Protein AF-A0AA97F5A4-F1 (afdb_monomer)

Solvent-accessible surface area (backbone atoms only — not comparable to full-atom values): 9402 Å² total; per-residue (Å²): 137,88,87,79,88,82,77,82,78,81,80,78,81,76,76,78,79,76,77,74,79,72,82,60,75,82,77,34,52,54,59,46,36,36,76,70,67,75,41,54,70,44,34,44,54,29,43,52,53,47,33,54,22,47,55,44,30,62,63,58,80,67,83,83,72,77,71,73,78,73,74,75,85,81,76,95,70,78,94,64,86,74,66,51,76,58,52,51,12,51,52,22,38,50,54,35,54,53,32,38,58,60,31,29,84,86,34,27,62,58,40,46,36,28,54,64,66,52,40,55,58,72,59,54,26,58,77,71,71,46,65,88,84,46,48,65,61,49,44,50,58,21,24,52,34,28,12,58,68,72,62,55,71,72,133

Mean predicted aligned error: 13.41 Å

Nearest PDB structures (foldseek):
  6dvb-assembly1_F  TM=6.411E-01  e=4.917E-01  Mycobacterium tuberculosis H37Rv
  7lq4-assembly1_A  TM=4.197E-01  e=1.062E+00  Rubrobacter radiotolerans
  1rp3-assembly2_C  TM=6.336E-01  e=8.718E+00  Aquifex aeolicus
  4qic-assembly1_A  TM=4.388E-01  e=7.867E+00  Bartonella quintana str. Toulouse

Secondary structure (DSSP, 8-state):
-------------PPPPPPPPP--TTS-HHHHHHHTTSS-HHHHHHHHHHHHHHHHHHGGG-TT---GGGS-SS----------HHHHHHHHHHHHHHHHHHH-HHHHHHHHHHHTS---HHHHHHHTTPPTT-HHHHHHHHHHHHHHHTTPPP-

Radius of gyration: 24.38 Å; Cα contacts (8 Å, |Δi|>4): 136; chains: 1; bounding box: 63×71×59 Å

Sequence (155 aa):
MAKTKQRRTKHSASSPAQPKPGVNLAESPVSWLYARGHLSRRQFDAGEALRNDWERAQFDGMTTMNWSAMIDSGQRRGPAEHLEPSEYAMAARRRFEEALAAAGRDMNDLCWRVVCACESIPTVEKDLGWPARSGKLVLRMALDRVADYYRIAGE

Organism: NCBI:txid3071408

Structure (mmCIF, N/CA/C/O backbone):
data_AF-A0AA97F5A4-F1
#
_entry.id   AF-A0AA97F5A4-F1
#
loop_
_atom_site.group_PDB
_atom_site.id
_atom_site.type_symbol
_atom_site.label_atom_id
_atom_site.label_alt_id
_atom_site.label_comp_id
_atom_site.label_asym_id
_atom_site.label_entity_id
_atom_site.label_seq_id
_atom_site.pdbx_PDB_ins_code
_atom_site.Cartn_x
_atom_site.Cartn_y
_atom_site.Cartn_z
_atom_site.occupancy
_atom_site.B_iso_or_equiv
_atom_site.auth_seq_id
_atom_site.auth_comp_id
_atom_site.auth_asym_id
_atom_site.auth_atom_id
_atom_site.pdbx_PDB_model_num
ATOM 1 N N . MET A 1 1 ? 53.121 -53.322 35.417 1.00 38.97 1 MET A N 1
ATOM 2 C CA . MET A 1 1 ? 52.098 -53.601 34.387 1.00 38.97 1 MET A CA 1
ATOM 3 C C . MET A 1 1 ? 50.821 -52.837 34.727 1.00 38.97 1 MET A C 1
ATOM 5 O O . MET A 1 1 ? 50.373 -52.928 35.858 1.00 38.97 1 MET A O 1
ATOM 9 N N . ALA A 1 2 ? 50.271 -52.146 33.721 1.00 44.03 2 ALA A N 1
ATOM 10 C CA . ALA A 1 2 ? 48.915 -51.588 33.597 1.00 44.03 2 ALA A CA 1
ATOM 11 C C . ALA A 1 2 ? 48.509 -50.298 34.354 1.00 44.03 2 ALA A C 1
ATOM 13 O O . ALA A 1 2 ? 48.698 -50.174 35.558 1.00 44.03 2 ALA A O 1
ATOM 14 N N . LYS A 1 3 ? 47.772 -49.467 33.585 1.00 35.09 3 LYS A N 1
ATOM 15 C CA . LYS A 1 3 ? 46.845 -48.360 33.928 1.00 35.09 3 LYS A CA 1
ATOM 16 C C . LYS A 1 3 ? 47.467 -46.950 33.945 1.00 35.09 3 LYS A C 1
ATOM 18 O O . LYS A 1 3 ? 48.477 -46.737 34.586 1.00 35.09 3 LYS A O 1
ATOM 23 N N . THR A 1 4 ? 46.943 -45.913 33.284 1.00 45.19 4 THR A N 1
ATOM 24 C CA . THR A 1 4 ? 45.762 -45.738 32.419 1.00 45.19 4 THR A CA 1
ATOM 25 C C . THR A 1 4 ? 45.952 -44.435 31.633 1.00 45.19 4 THR A C 1
ATOM 27 O O . THR A 1 4 ? 46.272 -43.395 32.200 1.00 45.19 4 THR A O 1
ATOM 30 N N . LYS A 1 5 ? 45.739 -44.489 30.316 1.00 48.94 5 LYS A N 1
ATOM 31 C CA . LYS A 1 5 ? 45.808 -43.359 29.381 1.00 48.94 5 LYS A CA 1
ATOM 32 C C . LYS A 1 5 ? 44.582 -42.460 29.596 1.00 48.94 5 LYS A C 1
ATOM 34 O O . LYS A 1 5 ? 43.483 -42.816 29.177 1.00 48.94 5 LYS A O 1
ATOM 39 N N . GLN A 1 6 ? 44.747 -41.320 30.266 1.00 50.88 6 GLN A N 1
ATOM 40 C CA . GLN A 1 6 ? 43.674 -40.330 30.413 1.00 50.88 6 GLN A CA 1
ATOM 41 C C . GLN A 1 6 ? 43.352 -39.707 29.046 1.00 50.88 6 GLN A C 1
ATOM 43 O O . GLN A 1 6 ? 44.121 -38.932 28.479 1.00 50.88 6 GLN A O 1
ATOM 48 N N . ARG A 1 7 ? 42.194 -40.089 28.500 1.00 45.72 7 ARG A N 1
ATOM 49 C CA . ARG A 1 7 ? 41.547 -39.442 27.355 1.00 45.72 7 ARG A CA 1
ATOM 50 C C . ARG A 1 7 ? 41.159 -38.016 27.756 1.00 45.72 7 ARG A C 1
ATOM 52 O O .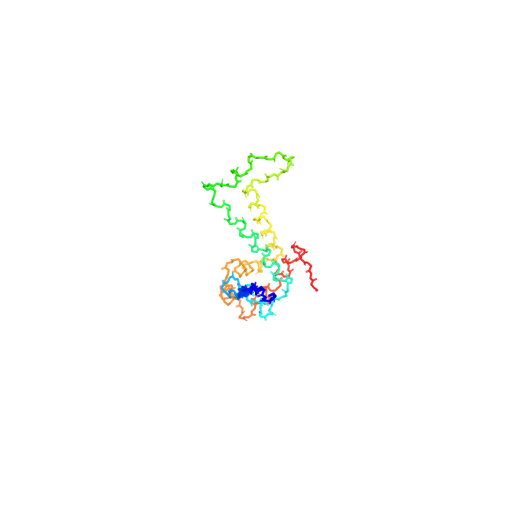 ARG A 1 7 ? 40.276 -37.836 28.586 1.00 45.72 7 ARG A O 1
ATOM 59 N N . ARG A 1 8 ? 41.780 -37.008 27.137 1.00 43.84 8 ARG A N 1
ATOM 60 C CA . ARG A 1 8 ? 41.285 -35.623 27.158 1.00 43.84 8 ARG A CA 1
ATOM 61 C C . ARG A 1 8 ? 39.971 -35.555 26.373 1.00 43.84 8 ARG A C 1
ATOM 63 O O . ARG A 1 8 ? 39.974 -35.709 25.153 1.00 43.84 8 ARG A O 1
ATOM 70 N N . THR A 1 9 ? 38.861 -35.337 27.067 1.00 43.78 9 THR A N 1
ATOM 71 C CA . THR A 1 9 ? 37.573 -34.978 26.469 1.00 43.78 9 THR A CA 1
ATOM 72 C C . THR A 1 9 ? 37.641 -33.529 25.986 1.00 43.78 9 THR A C 1
ATOM 74 O O . THR A 1 9 ? 37.908 -32.609 26.755 1.00 43.78 9 THR A O 1
ATOM 77 N N . LYS A 1 10 ? 37.443 -33.314 24.682 1.00 50.38 10 LYS A N 1
ATOM 78 C CA . LYS A 1 10 ? 37.253 -31.976 24.114 1.00 50.38 10 LYS A CA 1
ATOM 79 C C . LYS A 1 10 ? 35.824 -31.542 24.437 1.00 50.38 10 LYS A C 1
ATOM 81 O O . LYS A 1 10 ? 34.886 -32.044 23.825 1.00 50.38 10 LYS A O 1
ATOM 86 N N . HIS A 1 11 ? 35.652 -30.646 25.404 1.00 41.06 11 HIS A N 1
ATOM 87 C CA . HIS A 1 11 ? 34.373 -29.971 25.604 1.00 41.06 11 HIS A CA 1
ATOM 88 C C . HIS A 1 11 ? 34.201 -28.936 24.488 1.00 41.06 11 HIS A C 1
ATOM 90 O O . HIS A 1 11 ? 34.885 -27.917 24.452 1.00 41.06 11 HIS A O 1
ATOM 96 N N . SER A 1 12 ? 33.331 -29.265 23.533 1.00 45.41 12 SER A N 1
ATOM 97 C CA . SER A 1 12 ? 32.831 -28.361 22.500 1.00 45.41 12 SER A CA 1
ATOM 98 C C . SER A 1 12 ? 32.095 -27.205 23.175 1.00 45.41 12 SER A C 1
ATOM 100 O O . SER A 1 12 ? 30.997 -27.401 23.693 1.00 45.41 12 SER A O 1
ATOM 102 N N . ALA A 1 13 ? 32.698 -26.018 23.189 1.00 47.81 13 ALA A N 1
ATOM 103 C CA . ALA A 1 13 ? 32.021 -24.799 23.604 1.00 47.81 13 ALA A CA 1
ATOM 104 C C . ALA A 1 13 ? 30.908 -24.487 22.591 1.00 47.81 13 ALA A C 1
ATOM 106 O O . ALA A 1 13 ? 31.173 -24.225 21.420 1.00 47.81 13 ALA A O 1
ATOM 107 N N . SER A 1 14 ? 29.657 -24.572 23.036 1.00 48.75 14 SER A N 1
ATOM 108 C CA . SER A 1 14 ? 28.487 -24.127 22.287 1.00 48.75 14 SER A CA 1
ATOM 109 C C . SER A 1 14 ? 28.537 -22.607 22.131 1.00 48.75 14 SER A C 1
ATOM 111 O O . SER A 1 14 ? 28.512 -21.891 23.134 1.00 48.75 14 SER A O 1
ATOM 113 N N . SER A 1 15 ? 28.605 -22.121 20.890 1.00 44.66 15 SER A N 1
ATOM 114 C CA . SER A 1 15 ? 28.473 -20.695 20.582 1.00 44.66 15 SER A CA 1
ATOM 115 C C . SER A 1 15 ? 27.162 -20.146 21.159 1.00 44.66 15 SER A C 1
ATOM 117 O O . SER A 1 15 ? 26.124 -20.796 21.000 1.00 44.66 15 SER A O 1
ATOM 119 N N . PRO A 1 16 ? 27.172 -18.969 21.812 1.00 45.16 16 PRO A N 1
ATOM 120 C CA . PRO A 1 16 ? 25.948 -18.356 22.302 1.00 45.16 16 PRO A CA 1
ATOM 121 C C . PRO A 1 16 ? 25.029 -18.063 21.113 1.00 45.16 16 PRO A C 1
ATOM 123 O O . PRO A 1 16 ? 25.466 -17.534 20.087 1.00 45.16 16 PRO A O 1
ATOM 126 N N . ALA A 1 17 ? 23.762 -18.460 21.246 1.00 57.12 17 ALA A N 1
ATOM 127 C CA . ALA A 1 17 ? 22.740 -18.197 20.249 1.00 57.12 17 ALA A CA 1
ATOM 128 C C . ALA A 1 17 ? 22.652 -16.682 20.039 1.00 57.12 17 ALA A C 1
ATOM 130 O O . ALA A 1 17 ? 22.413 -15.933 20.988 1.00 57.12 17 ALA A O 1
ATOM 131 N N . GLN A 1 18 ? 22.896 -16.242 18.805 1.00 56.59 18 GLN A N 1
ATOM 132 C CA . GLN A 1 18 ? 22.786 -14.838 18.437 1.00 56.59 18 GLN A CA 1
ATOM 133 C C . GLN A 1 18 ? 21.357 -14.370 18.757 1.00 56.59 18 GLN A C 1
ATOM 135 O O . GLN A 1 18 ? 20.404 -15.054 18.359 1.00 56.59 18 GLN A O 1
ATOM 140 N N . PRO A 1 19 ? 21.173 -13.261 19.494 1.00 47.41 19 PRO A N 1
ATOM 141 C CA . PRO A 1 19 ? 19.845 -12.721 19.721 1.00 47.41 19 PRO A CA 1
ATOM 142 C C . PRO A 1 19 ? 19.210 -12.423 18.361 1.00 47.41 19 PRO A C 1
ATOM 144 O O . PRO A 1 19 ? 19.820 -11.786 17.502 1.00 47.41 19 PRO A O 1
ATOM 147 N N . LYS A 1 20 ? 17.990 -12.928 18.154 1.00 57.84 20 LYS A N 1
ATOM 148 C CA . LYS A 1 20 ? 17.185 -12.601 16.973 1.00 57.84 20 LYS A CA 1
ATOM 149 C C . LYS A 1 20 ? 17.070 -11.073 16.927 1.00 57.84 20 LYS A C 1
ATOM 151 O O . LYS A 1 20 ? 16.713 -10.511 17.966 1.00 57.84 20 LYS A O 1
ATOM 156 N N . PRO A 1 21 ? 17.374 -10.405 15.802 1.00 54.09 21 PRO A N 1
ATOM 157 C CA . PRO A 1 21 ? 17.219 -8.962 15.713 1.00 54.09 21 PRO A CA 1
ATOM 158 C C . PRO A 1 21 ? 15.797 -8.601 16.144 1.00 54.09 21 PRO A C 1
ATOM 160 O O . PRO A 1 21 ? 14.824 -9.101 15.575 1.00 54.09 21 PRO A O 1
ATOM 163 N N . GLY A 1 22 ? 15.670 -7.806 17.206 1.00 53.84 22 GLY A N 1
ATOM 164 C CA . GLY A 1 22 ? 14.395 -7.186 17.530 1.00 53.84 22 GLY A CA 1
ATOM 165 C C . GLY A 1 22 ? 14.046 -6.280 16.361 1.00 53.84 22 GLY A C 1
ATOM 166 O O . GLY A 1 22 ? 14.876 -5.454 15.987 1.00 53.84 22 GLY A O 1
ATOM 167 N N . VAL A 1 23 ? 12.871 -6.483 15.761 1.00 49.69 23 VAL A N 1
ATOM 168 C CA . VAL A 1 23 ? 12.370 -5.667 14.649 1.00 49.69 23 VAL A CA 1
ATOM 169 C C . VAL A 1 23 ? 12.562 -4.202 15.019 1.00 49.69 23 VAL A C 1
ATOM 171 O O . VAL A 1 23 ? 11.999 -3.727 16.011 1.00 49.69 23 VAL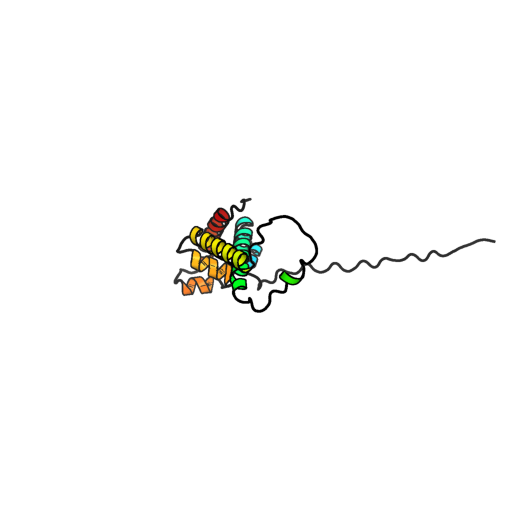 A O 1
ATOM 174 N N . ASN A 1 24 ? 13.409 -3.507 14.266 1.00 54.28 24 ASN A N 1
ATOM 175 C CA . ASN A 1 24 ? 13.669 -2.109 14.520 1.00 54.28 24 ASN A CA 1
ATOM 176 C C . ASN A 1 24 ? 12.396 -1.359 14.124 1.00 54.28 24 ASN A C 1
ATOM 178 O O . ASN A 1 24 ? 12.019 -1.312 12.957 1.00 54.28 24 ASN A O 1
ATOM 182 N N . LEU A 1 25 ? 11.691 -0.800 15.109 1.00 49.22 25 LEU A N 1
ATOM 183 C CA . LEU A 1 25 ? 10.405 -0.113 14.918 1.00 49.22 25 LEU A CA 1
ATOM 184 C C . LEU A 1 25 ? 10.515 1.108 13.977 1.00 49.22 25 LEU A C 1
ATOM 186 O O . LEU A 1 25 ? 9.495 1.691 13.621 1.00 49.22 25 LEU A O 1
ATOM 190 N N . ALA A 1 26 ? 11.742 1.474 13.589 1.00 51.12 26 ALA A N 1
ATOM 191 C CA . ALA A 1 26 ? 12.082 2.502 12.616 1.00 51.12 26 ALA A CA 1
ATOM 192 C C . ALA A 1 26 ? 12.217 2.007 11.154 1.00 51.12 26 ALA A C 1
ATOM 194 O O . ALA A 1 26 ? 12.340 2.845 10.269 1.00 51.12 26 ALA A O 1
ATOM 195 N N . GLU A 1 27 ? 12.201 0.698 10.859 1.00 61.56 27 GLU A N 1
ATOM 196 C CA . GLU A 1 27 ? 12.458 0.192 9.490 1.00 61.56 27 GLU A CA 1
ATOM 197 C C . GLU A 1 27 ? 11.260 0.337 8.530 1.00 61.56 27 GLU A C 1
ATOM 199 O O . GLU A 1 27 ? 11.448 0.565 7.333 1.00 61.56 27 GLU A O 1
ATOM 204 N N . SER A 1 28 ? 10.019 0.246 9.023 1.00 73.31 28 SER A N 1
ATOM 205 C CA . SER A 1 28 ? 8.808 0.459 8.213 1.00 73.31 28 SER A CA 1
ATOM 206 C C . SER A 1 28 ? 7.566 0.641 9.102 1.00 73.31 28 SER A C 1
ATOM 208 O O . SER A 1 28 ? 7.304 -0.225 9.948 1.00 73.31 28 SER A O 1
ATOM 210 N N . PRO A 1 29 ? 6.740 1.694 8.913 1.00 83.56 29 PRO A N 1
ATOM 211 C CA . PRO A 1 29 ? 5.463 1.850 9.621 1.00 83.56 29 PRO A CA 1
ATOM 212 C C . PRO A 1 29 ? 4.525 0.644 9.462 1.00 83.56 29 PRO A C 1
ATOM 214 O O . PRO A 1 29 ? 3.761 0.325 10.373 1.00 83.56 29 PRO A O 1
ATOM 217 N N . VAL A 1 30 ? 4.605 -0.060 8.329 1.00 89.44 30 VAL A N 1
ATOM 218 C CA . VAL A 1 30 ? 3.807 -1.261 8.033 1.00 89.44 30 VAL A CA 1
ATOM 219 C C . VAL A 1 30 ? 4.207 -2.422 8.944 1.00 89.44 30 VAL A C 1
ATOM 221 O O . VAL A 1 30 ? 3.338 -3.077 9.519 1.00 89.44 30 VAL A O 1
ATOM 224 N N . SER A 1 31 ? 5.511 -2.620 9.158 1.00 89.94 31 SER A N 1
ATOM 225 C CA . SER A 1 31 ? 6.042 -3.642 10.069 1.00 89.94 31 SER A CA 1
ATOM 226 C C . SER A 1 31 ? 5.585 -3.403 11.509 1.00 89.94 31 SER A C 1
ATOM 228 O O . SER A 1 31 ? 5.117 -4.319 12.189 1.00 89.94 31 SER A O 1
ATOM 230 N N . TRP A 1 32 ? 5.590 -2.144 11.955 1.00 89.94 32 TRP A N 1
ATOM 231 C CA . TRP A 1 32 ? 5.057 -1.772 13.266 1.00 89.94 32 TRP A CA 1
ATOM 232 C C . TRP A 1 32 ? 3.553 -2.047 13.395 1.00 89.94 32 TRP A C 1
ATOM 234 O O . TRP A 1 32 ? 3.091 -2.561 14.418 1.00 89.94 32 TRP A O 1
ATOM 244 N N . LEU A 1 33 ? 2.771 -1.713 12.363 1.00 91.12 33 LEU A N 1
ATOM 245 C CA . LEU A 1 33 ? 1.325 -1.944 12.352 1.00 91.12 33 LEU A CA 1
ATOM 246 C C . LEU A 1 33 ? 0.998 -3.441 12.369 1.00 91.12 33 LEU A C 1
ATOM 248 O O . LEU A 1 33 ? 0.090 -3.853 13.094 1.00 91.12 33 LEU A O 1
ATOM 252 N N . TYR A 1 34 ? 1.756 -4.250 11.631 1.00 92.81 34 TYR A N 1
ATOM 253 C CA . TYR A 1 34 ? 1.635 -5.703 11.646 1.00 92.81 34 TYR A CA 1
ATOM 254 C C . TYR A 1 34 ? 2.004 -6.294 13.014 1.00 92.81 34 TYR A C 1
ATOM 256 O O . TYR A 1 34 ? 1.220 -7.050 13.583 1.00 92.81 34 TYR A O 1
ATOM 264 N N . ALA A 1 35 ? 3.121 -5.866 13.613 1.00 90.50 35 ALA A N 1
ATOM 265 C CA . ALA A 1 35 ? 3.551 -6.326 14.936 1.00 90.50 35 ALA A CA 1
ATOM 266 C C . ALA A 1 35 ? 2.520 -6.041 16.047 1.00 90.50 35 ALA A C 1
ATOM 268 O O . ALA A 1 35 ? 2.453 -6.768 17.037 1.00 90.50 35 ALA A O 1
ATOM 269 N N . ARG A 1 36 ? 1.689 -5.001 15.886 1.00 89.81 36 ARG A N 1
ATOM 270 C CA . ARG A 1 36 ? 0.580 -4.670 16.800 1.00 89.81 36 ARG A CA 1
ATOM 271 C C . ARG A 1 36 ? -0.764 -5.306 16.427 1.00 89.81 36 ARG A C 1
ATOM 273 O O . ARG A 1 36 ? -1.777 -4.969 17.039 1.00 89.81 36 AR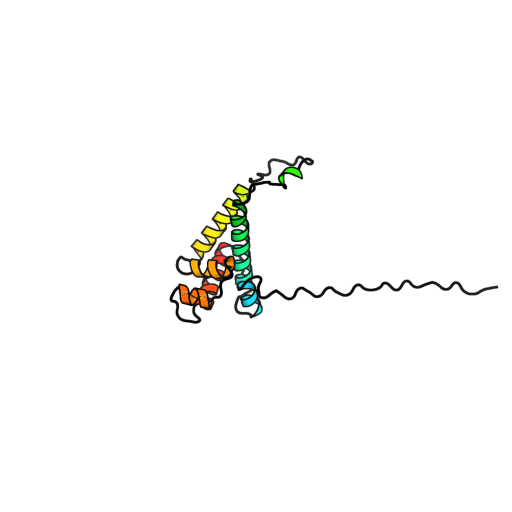G A O 1
ATOM 280 N N . GLY A 1 37 ? -0.796 -6.186 15.428 1.00 91.81 37 GLY A N 1
ATOM 281 C CA . GLY A 1 37 ? -2.016 -6.853 14.971 1.00 91.81 37 GLY A CA 1
ATOM 282 C C . GLY A 1 37 ? -3.023 -5.906 14.315 1.00 91.81 37 GLY A C 1
ATOM 283 O O . GLY A 1 37 ? -4.225 -6.152 14.348 1.00 91.81 37 GLY A O 1
ATOM 284 N N . HIS A 1 38 ? -2.567 -4.778 13.764 1.00 92.75 38 HIS A N 1
ATOM 285 C CA . HIS A 1 38 ? -3.432 -3.849 13.031 1.00 92.75 38 HIS A CA 1
ATOM 286 C C . HIS A 1 38 ? -3.565 -4.191 11.545 1.00 92.75 38 HIS A C 1
ATOM 288 O O . HIS A 1 38 ? -4.495 -3.694 10.909 1.00 92.75 38 HIS A O 1
ATOM 294 N N . LEU A 1 39 ? -2.662 -5.020 11.021 1.00 94.31 39 LEU A N 1
ATOM 295 C CA . LEU A 1 39 ? -2.677 -5.543 9.658 1.00 94.31 39 LEU A CA 1
ATOM 296 C C . LEU A 1 39 ? -2.713 -7.070 9.701 1.00 94.31 39 LEU A C 1
ATOM 298 O O . LEU A 1 39 ? -2.110 -7.674 10.590 1.00 94.31 39 LEU A O 1
ATOM 302 N N . SER A 1 40 ? -3.404 -7.684 8.742 1.00 95.00 40 SER A N 1
ATOM 303 C CA . SER A 1 40 ? -3.314 -9.131 8.517 1.00 95.00 40 SER A CA 1
ATOM 304 C C . SER A 1 40 ? -1.973 -9.501 7.881 1.00 95.00 40 SER A C 1
ATOM 306 O O . SER A 1 40 ? -1.276 -8.639 7.335 1.00 95.00 40 SER A O 1
ATOM 308 N N . ARG A 1 41 ? -1.616 -10.792 7.901 1.00 94.00 41 ARG A N 1
ATOM 309 C CA . ARG A 1 41 ? -0.409 -11.267 7.215 1.00 94.00 41 ARG A CA 1
ATOM 310 C C . ARG A 1 41 ? -0.443 -10.937 5.723 1.00 94.00 41 ARG A C 1
ATOM 312 O O . ARG A 1 41 ? 0.520 -10.400 5.192 1.00 94.00 41 ARG A O 1
ATOM 319 N N . ARG A 1 42 ? -1.602 -11.147 5.095 1.00 95.44 42 ARG A N 1
ATOM 320 C CA . ARG A 1 42 ? -1.869 -10.795 3.697 1.00 95.44 42 ARG A CA 1
ATOM 321 C C . ARG A 1 42 ? -1.591 -9.317 3.394 1.00 95.44 42 ARG A C 1
ATOM 323 O O . ARG A 1 42 ? -0.944 -9.003 2.402 1.00 95.44 42 ARG A O 1
ATOM 330 N N . GLN A 1 43 ? -2.071 -8.412 4.248 1.00 95.31 43 GLN A N 1
ATOM 331 C CA . GLN A 1 43 ? -1.870 -6.966 4.088 1.00 95.31 43 GLN A CA 1
ATOM 332 C C . GLN A 1 43 ? -0.407 -6.564 4.298 1.00 95.31 43 GLN A C 1
ATOM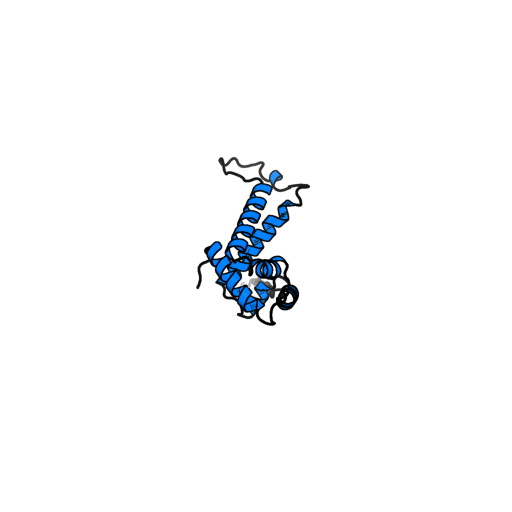 334 O O . GLN A 1 43 ? 0.092 -5.682 3.604 1.00 95.31 43 GLN A O 1
ATOM 339 N N . PHE A 1 44 ? 0.276 -7.208 5.247 1.00 94.88 44 PHE A N 1
ATOM 340 C CA . PHE A 1 44 ? 1.703 -7.006 5.470 1.00 94.88 44 PHE A CA 1
ATOM 341 C C . PHE A 1 44 ? 2.522 -7.437 4.247 1.00 94.88 44 PHE A C 1
ATOM 343 O O . PHE A 1 44 ? 3.274 -6.627 3.713 1.00 94.88 44 PHE A O 1
ATOM 350 N N . ASP A 1 45 ? 2.307 -8.655 3.744 1.00 94.81 45 ASP A N 1
ATOM 351 C CA . ASP A 1 45 ? 3.019 -9.176 2.572 1.00 94.81 45 ASP A CA 1
ATOM 352 C C . ASP A 1 45 ? 2.758 -8.308 1.321 1.00 94.81 45 ASP A C 1
ATOM 354 O O . ASP A 1 45 ? 3.666 -8.075 0.524 1.00 94.81 45 ASP A O 1
ATOM 358 N N . ALA A 1 46 ? 1.545 -7.760 1.172 1.00 95.44 46 ALA A N 1
ATOM 359 C CA . ALA A 1 46 ? 1.212 -6.812 0.107 1.00 95.44 46 ALA A CA 1
ATOM 360 C C . ALA A 1 46 ? 1.962 -5.479 0.229 1.00 95.44 46 ALA A C 1
ATOM 362 O O . ALA A 1 46 ? 2.446 -4.951 -0.773 1.00 95.44 46 ALA A O 1
ATOM 363 N N . GLY A 1 47 ? 2.088 -4.946 1.447 1.00 94.38 47 GLY A N 1
ATOM 364 C CA . GLY A 1 47 ? 2.875 -3.742 1.711 1.00 94.38 47 GLY A CA 1
ATOM 365 C C . GLY A 1 47 ? 4.361 -3.942 1.409 1.00 94.38 47 GLY A C 1
ATOM 366 O O . GLY A 1 47 ? 4.978 -3.089 0.773 1.00 94.38 47 GLY A O 1
ATOM 367 N N . GLU A 1 48 ? 4.921 -5.090 1.790 1.00 93.25 48 GLU A N 1
ATOM 368 C CA . GLU A 1 48 ? 6.321 -5.431 1.509 1.00 93.25 48 GLU A CA 1
ATOM 369 C C . GLU A 1 48 ? 6.571 -5.649 0.008 1.00 93.25 48 GLU A C 1
ATOM 371 O O . GLU A 1 48 ? 7.580 -5.186 -0.525 1.00 93.25 48 GLU A O 1
ATOM 376 N N . ALA A 1 49 ? 5.637 -6.289 -0.708 1.00 93.50 49 ALA A N 1
ATOM 377 C CA . ALA A 1 49 ? 5.714 -6.440 -2.162 1.00 93.50 49 ALA A CA 1
ATOM 378 C C . ALA A 1 49 ? 5.713 -5.079 -2.880 1.00 93.50 49 ALA A C 1
ATOM 380 O O . ALA A 1 49 ? 6.553 -4.840 -3.751 1.00 93.50 49 ALA A O 1
ATOM 381 N N . LEU A 1 50 ? 4.820 -4.173 -2.466 1.00 94.00 50 LEU A N 1
ATOM 382 C CA . LEU A 1 50 ? 4.742 -2.815 -3.002 1.00 94.00 50 LEU A CA 1
ATOM 383 C C . LEU A 1 50 ? 6.029 -2.022 -2.734 1.00 94.00 50 LEU A C 1
ATOM 385 O O . LEU A 1 50 ? 6.554 -1.367 -3.636 1.00 94.00 50 LEU A O 1
ATOM 389 N N . ARG A 1 51 ? 6.566 -2.103 -1.509 1.00 92.12 51 ARG A N 1
ATOM 390 C CA . ARG A 1 51 ? 7.834 -1.459 -1.140 1.00 92.12 51 ARG A CA 1
ATOM 391 C C . ARG A 1 51 ? 8.997 -1.978 -1.984 1.00 92.12 51 ARG A C 1
ATOM 393 O O . ARG A 1 51 ? 9.755 -1.171 -2.507 1.00 92.12 51 ARG A O 1
ATOM 400 N N . ASN A 1 52 ? 9.117 -3.292 -2.152 1.00 91.38 52 ASN A N 1
ATOM 401 C CA . ASN A 1 52 ? 10.186 -3.906 -2.941 1.00 91.38 52 ASN A CA 1
ATOM 402 C C . ASN A 1 52 ? 10.157 -3.440 -4.411 1.00 91.38 52 ASN A C 1
ATOM 404 O O . ASN A 1 52 ? 11.207 -3.197 -5.003 1.00 91.38 52 ASN A O 1
ATOM 408 N N . ASP A 1 53 ? 8.972 -3.263 -5.004 1.00 91.94 53 ASP A N 1
ATOM 409 C CA . ASP A 1 53 ? 8.859 -2.699 -6.355 1.00 91.94 53 ASP A CA 1
ATOM 410 C C . ASP A 1 53 ? 9.236 -1.216 -6.409 1.00 91.94 53 ASP A C 1
ATOM 412 O O . ASP A 1 53 ? 9.926 -0.798 -7.342 1.00 91.94 53 ASP A O 1
ATOM 416 N N . TRP A 1 54 ? 8.847 -0.434 -5.399 1.00 91.38 54 TRP A N 1
ATOM 417 C CA . TRP A 1 54 ? 9.248 0.968 -5.293 1.00 91.38 54 TRP A CA 1
ATOM 418 C C . TRP A 1 54 ? 10.766 1.120 -5.146 1.00 91.38 54 TRP A C 1
ATOM 420 O O . TRP A 1 54 ? 11.371 1.901 -5.872 1.00 91.38 54 TRP A O 1
ATOM 430 N N . GLU A 1 55 ? 11.402 0.342 -4.270 1.00 89.25 55 GLU A N 1
ATOM 431 C CA . GLU A 1 55 ? 12.855 0.363 -4.074 1.00 89.25 55 GLU A CA 1
ATOM 432 C C . GLU A 1 55 ? 13.590 0.015 -5.373 1.00 89.25 55 GLU A C 1
ATOM 434 O O . GLU A 1 55 ? 14.471 0.759 -5.799 1.00 89.25 55 GLU A O 1
ATOM 439 N N . ARG A 1 56 ? 13.171 -1.051 -6.068 1.00 87.38 56 ARG A N 1
ATOM 440 C CA . ARG A 1 56 ? 13.724 -1.434 -7.382 1.00 87.38 56 ARG A CA 1
ATOM 441 C C . ARG A 1 56 ? 13.565 -0.336 -8.431 1.00 87.38 56 ARG A C 1
ATOM 443 O O . ARG A 1 56 ? 14.464 -0.153 -9.243 1.00 87.38 56 ARG A O 1
ATOM 450 N N . ALA A 1 57 ? 12.448 0.388 -8.408 1.00 86.94 57 ALA A N 1
ATOM 451 C CA . ALA A 1 57 ? 12.206 1.510 -9.308 1.00 86.94 57 ALA A CA 1
ATOM 452 C C . ALA A 1 57 ? 13.104 2.726 -9.005 1.00 86.94 57 ALA A C 1
ATOM 454 O O . ALA A 1 57 ? 13.459 3.454 -9.928 1.00 86.94 57 ALA A O 1
ATOM 455 N N . GLN A 1 58 ? 13.489 2.956 -7.742 1.00 80.25 58 GLN A N 1
ATOM 456 C CA . GLN A 1 58 ? 14.357 4.081 -7.357 1.00 80.25 58 GLN A CA 1
ATOM 457 C C . GLN A 1 58 ? 15.822 3.895 -7.787 1.00 80.25 58 GLN A C 1
ATOM 459 O O . GLN A 1 58 ? 16.531 4.879 -8.001 1.00 80.25 58 GLN A O 1
ATOM 464 N N . PHE A 1 59 ? 16.292 2.655 -7.950 1.00 66.44 59 PHE A N 1
ATOM 465 C CA . PHE A 1 59 ? 17.682 2.378 -8.342 1.00 66.44 59 PHE A CA 1
ATOM 466 C C . PHE A 1 59 ? 18.009 2.664 -9.825 1.00 66.44 59 PHE A C 1
ATOM 468 O O . PHE A 1 59 ? 19.167 2.532 -10.217 1.00 66.44 59 PHE A O 1
ATOM 475 N N . ASP A 1 60 ? 17.049 3.142 -10.627 1.00 57.59 60 ASP A N 1
ATOM 476 C CA . ASP A 1 60 ? 17.257 3.583 -12.023 1.00 57.59 60 ASP A CA 1
ATOM 477 C C . ASP A 1 60 ? 18.184 4.820 -12.138 1.00 57.59 60 ASP A C 1
ATOM 479 O O . ASP A 1 60 ? 18.813 5.047 -13.166 1.00 57.59 60 ASP A O 1
ATOM 483 N N . GLY A 1 61 ? 18.335 5.611 -11.065 1.00 55.97 61 GLY A N 1
ATOM 484 C CA . GLY A 1 61 ? 19.051 6.898 -11.093 1.00 55.97 61 GLY A CA 1
ATOM 485 C C . GLY A 1 61 ? 20.568 6.874 -10.840 1.00 55.97 61 GLY A C 1
ATOM 486 O O . GLY A 1 61 ? 21.193 7.932 -10.884 1.00 55.97 61 GLY A O 1
ATOM 487 N N . MET A 1 62 ? 21.187 5.722 -10.549 1.00 47.22 62 MET A N 1
ATOM 488 C CA . MET A 1 62 ? 22.616 5.628 -10.177 1.00 47.22 62 MET A CA 1
ATOM 489 C C . MET A 1 62 ? 23.446 4.760 -11.136 1.00 47.22 62 MET A C 1
ATOM 491 O O . MET A 1 62 ? 24.331 4.010 -10.723 1.00 47.22 62 MET A O 1
ATOM 495 N N . THR A 1 63 ? 23.206 4.862 -12.444 1.00 53.44 63 THR A N 1
ATOM 496 C CA . THR A 1 63 ? 24.047 4.201 -13.456 1.00 53.44 63 THR A CA 1
ATOM 497 C C . THR A 1 63 ? 25.318 5.010 -13.750 1.00 53.44 63 THR A C 1
ATOM 499 O O . THR A 1 63 ? 25.512 5.493 -14.859 1.00 53.44 63 THR A O 1
ATOM 502 N N . THR A 1 64 ? 26.211 5.181 -12.770 1.00 46.66 64 THR A N 1
ATOM 503 C CA . THR A 1 64 ? 27.581 5.664 -13.053 1.00 46.66 64 THR A CA 1
ATOM 504 C C . THR A 1 64 ? 28.645 4.578 -13.031 1.00 46.66 64 THR A C 1
ATOM 506 O O . THR A 1 64 ? 29.726 4.836 -13.536 1.00 46.66 64 THR A O 1
ATOM 509 N N . MET A 1 65 ? 28.371 3.355 -12.567 1.00 52.72 65 MET A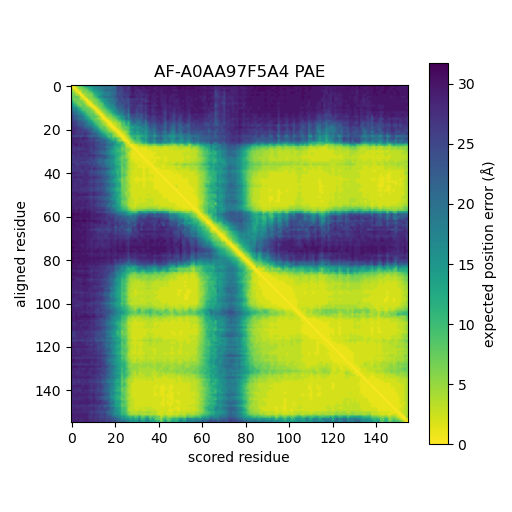 N 1
ATOM 510 C CA . MET A 1 65 ? 29.251 2.195 -12.791 1.00 52.72 65 MET A CA 1
ATOM 511 C C . MET A 1 65 ? 28.537 0.911 -12.365 1.00 52.72 65 MET A C 1
ATOM 513 O O . MET A 1 65 ? 28.310 0.683 -11.178 1.00 52.72 65 MET A O 1
ATOM 517 N N . ASN A 1 66 ? 28.184 0.062 -13.329 1.00 55.22 66 ASN A N 1
ATOM 518 C CA . ASN A 1 66 ? 27.598 -1.241 -13.045 1.00 55.22 66 ASN A CA 1
ATOM 519 C C . ASN A 1 66 ? 28.698 -2.314 -12.953 1.00 55.22 66 ASN A C 1
ATOM 521 O O . ASN A 1 66 ? 29.271 -2.719 -13.962 1.00 55.22 66 ASN A O 1
ATOM 525 N N . TRP A 1 67 ? 28.979 -2.781 -11.736 1.00 50.47 67 TRP A N 1
ATOM 526 C CA . TRP A 1 67 ? 29.935 -3.859 -11.452 1.00 50.47 67 TRP A CA 1
ATOM 527 C C . TRP A 1 67 ? 29.374 -5.271 -11.716 1.00 50.47 67 TRP A C 1
ATOM 529 O O . TRP A 1 67 ? 30.131 -6.240 -11.725 1.00 50.47 67 TRP A O 1
ATOM 539 N N . SER A 1 68 ? 28.068 -5.415 -11.959 1.00 56.34 68 SER A N 1
ATOM 540 C CA . SER A 1 68 ? 27.400 -6.710 -12.157 1.00 56.34 68 SER A CA 1
ATOM 541 C C . SER A 1 68 ? 27.673 -7.328 -13.529 1.00 56.34 68 SER A C 1
ATOM 543 O O . SER A 1 68 ? 27.660 -8.549 -13.655 1.00 56.34 68 SER A O 1
ATOM 545 N N . ALA A 1 69 ? 27.998 -6.513 -14.538 1.00 54.75 69 ALA A N 1
ATOM 546 C CA . ALA A 1 69 ? 28.391 -6.997 -15.863 1.00 54.75 69 ALA A CA 1
ATOM 547 C C . ALA A 1 69 ? 29.802 -7.628 -15.888 1.00 54.75 69 ALA A C 1
ATOM 549 O O . ALA A 1 69 ? 30.159 -8.306 -16.846 1.00 54.75 69 ALA A O 1
ATOM 550 N N . MET A 1 70 ? 30.615 -7.442 -14.838 1.00 49.72 70 MET A N 1
ATOM 551 C CA . MET A 1 70 ? 31.998 -7.939 -14.791 1.00 49.72 70 MET A CA 1
ATOM 552 C C . MET A 1 70 ? 32.150 -9.367 -14.233 1.00 49.72 70 MET A C 1
ATOM 554 O O . MET A 1 70 ? 33.247 -9.919 -14.307 1.00 49.72 70 MET A O 1
ATOM 558 N N . ILE A 1 71 ? 31.087 -9.988 -13.700 1.00 54.34 71 ILE A N 1
ATOM 559 C CA . ILE A 1 71 ? 31.161 -11.332 -13.083 1.00 54.34 71 ILE A CA 1
ATOM 560 C C . ILE A 1 71 ? 30.728 -12.469 -14.036 1.00 54.34 71 ILE A C 1
ATOM 562 O O . ILE A 1 71 ? 31.022 -13.628 -13.755 1.00 54.34 71 ILE A O 1
ATOM 566 N N . ASP A 1 72 ? 30.145 -12.183 -15.206 1.00 51.81 72 ASP A N 1
ATOM 567 C CA . ASP A 1 72 ? 29.716 -13.222 -16.162 1.00 51.81 72 ASP A CA 1
ATOM 568 C C . ASP A 1 72 ? 30.660 -13.387 -17.369 1.00 51.81 72 ASP A C 1
ATOM 570 O O . ASP A 1 72 ? 30.275 -13.283 -18.529 1.00 51.81 72 ASP A O 1
ATOM 574 N N . SER A 1 73 ? 31.943 -13.651 -17.112 1.00 48.78 73 SER A N 1
ATOM 575 C CA . SER A 1 73 ? 32.913 -14.018 -18.162 1.00 48.78 73 SER A CA 1
ATOM 576 C C . SER A 1 73 ? 33.229 -15.521 -18.180 1.00 48.78 73 SER A C 1
ATOM 578 O O . SER A 1 73 ? 34.379 -15.908 -18.387 1.00 48.78 73 SER A O 1
ATOM 580 N N . GLY A 1 74 ? 32.234 -16.398 -17.958 1.00 52.34 74 GLY A N 1
ATOM 581 C CA . GLY A 1 74 ? 32.544 -17.822 -17.750 1.00 52.34 74 GLY A CA 1
ATOM 582 C C . GLY A 1 74 ? 31.569 -18.917 -18.183 1.00 52.34 74 GLY A C 1
ATOM 583 O O . GLY A 1 74 ? 32.032 -20.052 -18.316 1.00 52.34 74 GLY A O 1
ATOM 584 N N . GLN A 1 75 ? 30.272 -18.685 -18.415 1.00 45.88 75 GLN A N 1
ATOM 585 C CA . GLN A 1 75 ? 29.361 -19.803 -18.722 1.00 45.88 75 GLN A CA 1
ATOM 586 C C . GLN A 1 75 ? 28.263 -19.421 -19.722 1.00 45.88 75 GLN A C 1
ATOM 588 O O . GLN A 1 75 ? 27.227 -18.870 -19.375 1.00 45.88 75 GLN A O 1
ATOM 593 N N . ARG A 1 76 ? 28.462 -19.823 -20.985 1.00 53.41 76 ARG A N 1
ATOM 594 C CA . ARG A 1 76 ? 27.418 -19.847 -22.022 1.00 53.41 76 ARG A CA 1
ATOM 595 C C . ARG A 1 76 ? 26.191 -20.617 -21.529 1.00 53.41 76 ARG A C 1
ATOM 597 O O . ARG A 1 76 ? 26.268 -21.839 -21.382 1.00 53.41 76 ARG A O 1
ATOM 604 N N . ARG A 1 77 ? 25.040 -19.950 -21.398 1.00 46.84 77 ARG A N 1
ATOM 605 C CA . ARG A 1 77 ? 23.746 -20.638 -21.294 1.00 46.84 77 ARG A CA 1
ATOM 606 C C . ARG A 1 77 ? 22.589 -19.854 -21.922 1.00 46.84 77 ARG A C 1
ATOM 608 O O . ARG A 1 77 ? 21.896 -19.137 -21.226 1.00 46.84 77 ARG A O 1
ATOM 615 N N . GLY A 1 78 ? 22.340 -20.116 -23.212 1.00 49.88 78 GLY A N 1
ATOM 616 C CA . GLY A 1 78 ? 21.064 -19.880 -23.915 1.00 49.88 78 GLY A CA 1
ATOM 617 C C . GLY A 1 78 ? 20.594 -18.419 -24.037 1.00 49.88 78 GLY A C 1
ATOM 618 O O . GLY A 1 78 ? 21.127 -17.542 -23.370 1.00 49.88 78 GLY A O 1
ATOM 619 N N . PRO A 1 79 ? 19.595 -18.130 -24.891 1.00 44.97 79 PRO A N 1
ATOM 620 C CA . PRO A 1 79 ? 18.973 -16.814 -24.953 1.00 44.97 79 PRO A CA 1
ATOM 621 C C . PRO A 1 79 ? 18.014 -16.679 -23.764 1.00 44.97 79 PRO A C 1
ATOM 623 O O . PRO A 1 79 ? 16.802 -16.803 -23.907 1.00 44.97 79 PRO A O 1
ATOM 626 N N . ALA A 1 80 ? 18.557 -16.516 -22.560 1.00 52.78 80 ALA A N 1
ATOM 627 C CA . ALA A 1 80 ? 17.796 -15.884 -21.498 1.00 52.78 80 ALA A CA 1
ATOM 628 C C . ALA A 1 80 ? 17.773 -14.395 -21.842 1.00 52.78 80 ALA A C 1
ATOM 630 O O . ALA A 1 80 ? 18.833 -13.788 -21.991 1.00 52.78 80 ALA A O 1
ATOM 631 N N . GLU A 1 81 ? 16.580 -13.841 -22.039 1.00 53.31 81 GLU A N 1
ATOM 632 C CA . GLU A 1 81 ? 16.332 -12.404 -22.131 1.00 53.31 81 GLU A CA 1
ATOM 633 C C . GLU A 1 81 ? 16.814 -11.757 -20.825 1.00 53.31 81 GLU A C 1
ATOM 635 O O . GLU A 1 81 ? 16.064 -11.571 -19.868 1.00 53.31 81 GLU A O 1
ATOM 640 N N . HIS A 1 82 ? 18.117 -11.507 -20.731 1.00 57.50 82 HIS A N 1
ATOM 641 C CA . HIS A 1 82 ? 18.688 -10.702 -19.674 1.00 57.50 82 HIS A CA 1
ATOM 642 C C . HIS A 1 82 ? 18.243 -9.277 -19.958 1.00 57.50 82 HIS A C 1
ATOM 644 O O . HIS A 1 82 ? 18.877 -8.576 -20.738 1.00 57.50 82 HIS A O 1
ATOM 650 N N . LEU A 1 83 ? 17.107 -8.897 -19.368 1.00 59.97 83 LEU A N 1
ATOM 651 C CA . LEU A 1 83 ? 16.675 -7.509 -19.359 1.00 59.97 83 LEU A CA 1
ATOM 652 C C . LEU A 1 83 ? 17.833 -6.660 -18.828 1.00 59.97 83 LEU A C 1
ATOM 654 O O . LEU A 1 83 ? 18.502 -7.032 -17.855 1.00 59.97 83 LEU A O 1
ATOM 658 N N . GLU A 1 84 ? 18.085 -5.529 -19.468 1.00 67.94 84 GLU A N 1
ATOM 659 C CA . GLU A 1 84 ? 19.076 -4.598 -18.949 1.00 67.94 84 GLU A CA 1
ATOM 660 C C . GLU A 1 84 ? 18.621 -4.120 -17.553 1.00 67.94 84 GLU A C 1
ATOM 662 O O . GLU A 1 84 ? 17.422 -4.025 -17.277 1.00 67.94 84 GLU A O 1
ATOM 667 N N . PRO A 1 85 ? 19.531 -3.807 -16.619 1.00 67.94 85 PRO A N 1
ATOM 668 C CA . PRO A 1 85 ? 19.167 -3.355 -15.272 1.00 67.94 85 PRO A CA 1
ATOM 669 C C . PRO A 1 85 ? 18.164 -2.189 -15.246 1.00 67.94 85 PRO A C 1
ATOM 671 O O . PRO A 1 85 ? 17.318 -2.134 -14.354 1.00 67.94 85 PRO A O 1
ATOM 674 N N . SER A 1 86 ? 18.206 -1.306 -16.251 1.00 73.75 86 SER A N 1
ATOM 675 C CA . SER A 1 86 ? 17.208 -0.243 -16.433 1.00 73.75 86 SER A CA 1
ATOM 676 C C . SER A 1 86 ? 15.838 -0.792 -16.858 1.00 73.75 86 SER A C 1
ATOM 678 O O . SER A 1 86 ? 14.815 -0.365 -16.331 1.00 73.75 86 SER A O 1
ATOM 680 N N . GLU A 1 87 ? 15.777 -1.819 -17.709 1.00 77.50 87 GLU A N 1
ATOM 681 C CA . GLU A 1 87 ? 14.515 -2.477 -18.078 1.00 77.50 87 GLU A CA 1
ATOM 682 C C . GLU A 1 87 ? 13.863 -3.175 -16.873 1.00 77.50 87 GLU A C 1
ATOM 684 O O . GLU A 1 87 ? 12.643 -3.106 -16.698 1.00 77.50 87 GLU A O 1
ATOM 689 N N . TYR A 1 88 ? 14.661 -3.777 -15.982 1.00 80.38 88 TYR A N 1
ATOM 690 C CA . TYR A 1 88 ? 14.163 -4.310 -14.708 1.00 80.38 88 TYR A CA 1
ATOM 691 C C . TYR A 1 88 ? 13.587 -3.215 -13.799 1.00 80.38 88 TYR A C 1
ATOM 693 O O . TYR A 1 88 ? 12.535 -3.423 -13.182 1.00 80.38 88 TYR A O 1
ATOM 701 N N . ALA A 1 89 ? 14.243 -2.054 -13.718 1.00 84.56 89 ALA A N 1
ATOM 702 C CA . ALA A 1 89 ? 13.762 -0.920 -12.932 1.00 84.56 89 ALA A CA 1
ATOM 703 C C . ALA A 1 89 ? 12.472 -0.326 -13.525 1.00 84.56 89 ALA A C 1
ATOM 705 O O . ALA A 1 89 ? 11.509 -0.087 -12.793 1.00 84.56 89 ALA A O 1
ATOM 706 N N . MET A 1 90 ? 12.393 -0.190 -14.853 1.00 86.44 90 MET A N 1
ATOM 707 C CA . MET A 1 90 ? 11.179 0.229 -15.561 1.00 86.44 90 MET A CA 1
ATOM 708 C C . MET A 1 90 ? 10.018 -0.746 -15.335 1.00 86.44 90 MET A C 1
ATOM 710 O O . MET A 1 90 ? 8.896 -0.321 -15.055 1.00 86.44 90 MET A O 1
ATOM 714 N N . ALA A 1 91 ? 10.274 -2.056 -15.400 1.00 88.81 91 ALA A N 1
ATOM 715 C CA . ALA A 1 91 ? 9.262 -3.072 -15.128 1.00 88.81 91 ALA A CA 1
ATOM 716 C C . ALA A 1 91 ? 8.778 -3.032 -13.668 1.00 88.81 91 ALA A C 1
ATOM 718 O O . ALA A 1 91 ? 7.587 -3.216 -13.407 1.00 88.81 91 ALA A O 1
ATOM 719 N N . ALA A 1 92 ? 9.671 -2.780 -12.705 1.00 89.56 92 ALA A N 1
ATOM 720 C CA . ALA A 1 92 ? 9.298 -2.595 -11.303 1.00 89.56 92 ALA A CA 1
ATOM 721 C C . ALA A 1 92 ? 8.460 -1.327 -11.097 1.00 89.56 92 ALA A C 1
ATOM 723 O O . ALA A 1 92 ? 7.403 -1.391 -10.471 1.00 89.56 92 ALA A O 1
ATOM 724 N N . ARG A 1 93 ? 8.869 -0.208 -11.706 1.00 90.50 93 ARG A N 1
ATOM 725 C CA . ARG A 1 93 ? 8.126 1.054 -11.673 1.00 90.50 93 ARG A CA 1
ATOM 726 C C . ARG A 1 93 ? 6.716 0.895 -12.222 1.00 90.50 93 ARG A C 1
ATOM 728 O O . ARG A 1 93 ? 5.759 1.307 -11.575 1.00 90.50 93 ARG A O 1
ATOM 735 N N . ARG A 1 94 ? 6.582 0.239 -13.376 1.00 92.81 94 ARG A N 1
ATOM 736 C CA . ARG A 1 94 ? 5.282 -0.041 -13.985 1.00 92.81 94 ARG A CA 1
ATOM 737 C C . ARG A 1 94 ? 4.393 -0.865 -13.053 1.00 92.81 94 ARG A C 1
ATOM 739 O O . ARG A 1 94 ? 3.242 -0.501 -12.842 1.00 92.81 94 ARG A O 1
ATOM 746 N N . ARG A 1 95 ? 4.926 -1.943 -12.460 1.00 93.81 95 ARG A 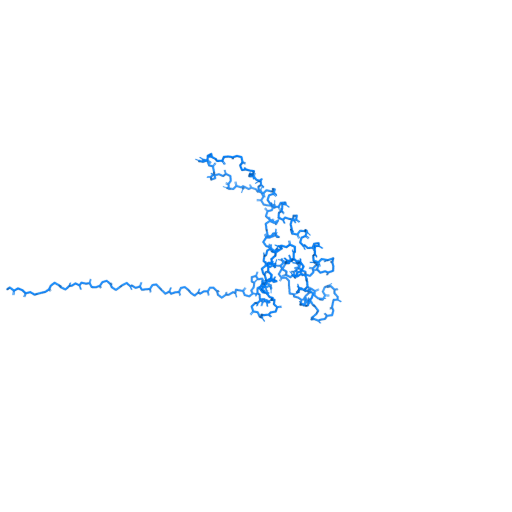N 1
ATOM 747 C CA . ARG A 1 95 ? 4.157 -2.785 -11.527 1.00 93.81 95 ARG A CA 1
ATOM 748 C C . ARG A 1 95 ? 3.717 -2.017 -10.281 1.00 93.81 95 ARG A C 1
ATOM 750 O O . ARG A 1 95 ? 2.595 -2.223 -9.834 1.00 93.81 95 ARG A O 1
ATOM 757 N N . PHE A 1 96 ? 4.565 -1.132 -9.763 1.00 93.81 96 PHE A N 1
ATOM 758 C CA . PHE A 1 96 ? 4.249 -0.255 -8.637 1.00 93.81 96 PHE A CA 1
ATOM 759 C C . PHE A 1 96 ? 3.137 0.755 -8.975 1.00 93.81 96 PHE A C 1
ATOM 761 O O . PHE A 1 96 ? 2.173 0.886 -8.221 1.00 93.81 96 PHE A O 1
ATOM 768 N N . GLU A 1 97 ? 3.227 1.432 -10.122 1.00 93.44 97 GLU A N 1
ATOM 769 C CA . GLU A 1 97 ? 2.206 2.387 -10.577 1.00 93.44 97 GLU A CA 1
ATOM 770 C C . GLU A 1 97 ? 0.853 1.693 -10.821 1.00 93.44 97 GLU A C 1
ATOM 772 O O . GLU A 1 97 ? -0.188 2.197 -10.395 1.00 93.44 97 GLU A O 1
ATOM 777 N N . GLU A 1 98 ? 0.860 0.504 -11.433 1.00 94.88 98 GLU A N 1
ATOM 778 C CA . GLU A 1 98 ? -0.338 -0.320 -11.638 1.00 94.88 98 GLU A CA 1
ATOM 779 C C . GLU A 1 98 ? -0.949 -0.796 -10.303 1.00 94.88 98 GLU A C 1
ATOM 781 O O . GLU A 1 98 ? -2.170 -0.732 -10.131 1.00 94.88 98 GLU A O 1
ATOM 786 N N . ALA A 1 99 ? -0.125 -1.191 -9.323 1.00 94.81 99 ALA A N 1
ATOM 787 C CA . ALA A 1 99 ? -0.586 -1.574 -7.985 1.00 94.81 99 ALA A CA 1
ATOM 788 C C . ALA A 1 99 ? -1.272 -0.410 -7.250 1.00 94.81 99 ALA A C 1
ATOM 790 O O . ALA A 1 99 ? -2.345 -0.572 -6.663 1.00 94.81 99 ALA A O 1
ATOM 791 N N . LEU A 1 100 ? -0.680 0.785 -7.308 1.00 94.06 100 LEU A N 1
ATOM 792 C CA . LEU A 1 100 ? -1.256 1.990 -6.715 1.00 94.06 100 LEU A CA 1
ATOM 793 C C . LEU A 1 100 ? -2.533 2.443 -7.430 1.00 94.06 100 LEU A C 1
ATOM 795 O O . LEU A 1 100 ? -3.480 2.896 -6.783 1.00 94.06 100 LEU A O 1
ATOM 799 N N . ALA A 1 101 ? -2.595 2.290 -8.755 1.00 93.44 101 ALA A N 1
ATOM 800 C CA . ALA A 1 101 ? -3.809 2.550 -9.519 1.00 93.44 101 ALA A CA 1
ATOM 801 C C . ALA A 1 101 ? -4.946 1.597 -9.107 1.00 93.44 101 ALA A C 1
ATOM 803 O O . ALA A 1 101 ? -6.084 2.043 -8.946 1.00 93.44 101 ALA A O 1
ATOM 804 N N . ALA A 1 102 ? -4.637 0.319 -8.859 1.00 92.62 102 ALA A N 1
ATOM 805 C CA . ALA A 1 102 ? -5.602 -0.670 -8.375 1.00 92.62 102 ALA A CA 1
ATOM 806 C C . ALA A 1 102 ? -6.134 -0.357 -6.961 1.00 92.62 102 ALA A C 1
ATOM 808 O O . ALA A 1 102 ? -7.292 -0.655 -6.658 1.00 92.62 102 ALA A O 1
ATOM 809 N N . ALA A 1 103 ? -5.337 0.289 -6.103 1.00 90.50 103 ALA A N 1
ATOM 810 C CA . ALA A 1 103 ? -5.780 0.726 -4.775 1.00 90.50 103 ALA A CA 1
ATOM 811 C C . ALA A 1 103 ? -6.887 1.802 -4.829 1.00 90.50 103 ALA A C 1
ATOM 813 O O . ALA A 1 103 ? -7.746 1.857 -3.939 1.00 90.50 103 ALA A O 1
ATOM 814 N N . GLY A 1 104 ? -6.900 2.615 -5.889 1.00 89.06 104 GLY A N 1
ATOM 815 C CA . GLY A 1 104 ? -7.843 3.710 -6.112 1.00 89.06 104 GLY A CA 1
ATOM 816 C C . GLY A 1 104 ? -7.251 5.088 -5.804 1.00 89.06 104 GLY A C 1
ATOM 817 O O . GLY A 1 104 ? -6.393 5.240 -4.935 1.00 89.06 104 GLY A O 1
ATOM 818 N N . ARG A 1 105 ? -7.734 6.113 -6.523 1.00 81.75 105 ARG A N 1
ATOM 819 C CA . ARG A 1 105 ? -7.182 7.483 -6.521 1.00 81.75 105 ARG A CA 1
ATOM 820 C C . ARG A 1 105 ? -7.056 8.092 -5.124 1.00 81.75 105 ARG A C 1
ATOM 822 O O . ARG A 1 105 ? -6.031 8.693 -4.826 1.00 81.75 105 ARG A O 1
ATOM 829 N N . ASP A 1 106 ? -8.069 7.904 -4.284 1.00 83.25 106 ASP A N 1
ATOM 830 C CA . ASP A 1 106 ? -8.122 8.523 -2.955 1.00 83.25 106 ASP A CA 1
ATOM 831 C C . ASP A 1 106 ? -7.228 7.804 -1.932 1.00 83.25 106 ASP A C 1
ATOM 833 O O . ASP A 1 106 ? -6.788 8.401 -0.953 1.00 83.25 106 ASP A O 1
ATOM 837 N N . MET A 1 107 ? -6.942 6.517 -2.153 1.00 90.44 107 MET A N 1
ATOM 838 C CA . MET A 1 107 ? -6.140 5.689 -1.247 1.00 90.44 107 MET A CA 1
ATOM 839 C C . MET A 1 107 ? -4.663 5.627 -1.635 1.00 90.44 107 MET A C 1
ATOM 841 O O . MET A 1 107 ? -3.831 5.305 -0.788 1.00 90.44 107 MET A O 1
ATOM 845 N N . ASN A 1 108 ? -4.349 5.918 -2.898 1.00 93.31 108 ASN A N 1
ATOM 846 C CA . ASN A 1 108 ? -3.000 5.871 -3.448 1.00 93.31 108 ASN A CA 1
ATOM 847 C C . ASN A 1 108 ? -2.028 6.749 -2.640 1.00 93.31 108 ASN A C 1
ATOM 849 O O . ASN A 1 108 ? -1.020 6.237 -2.153 1.00 93.31 108 ASN A O 1
ATOM 853 N N . ASP A 1 109 ? -2.376 8.022 -2.412 1.00 92.38 109 ASP A N 1
ATOM 854 C CA . ASP A 1 109 ? -1.492 8.968 -1.717 1.00 92.38 109 ASP A CA 1
ATOM 855 C C . ASP A 1 109 ? -1.132 8.478 -0.309 1.00 92.38 109 ASP A C 1
ATOM 857 O O . ASP A 1 109 ? 0.042 8.380 0.047 1.00 92.38 109 ASP A O 1
ATOM 861 N N . LEU A 1 110 ? -2.133 8.044 0.464 1.00 94.06 110 LEU A N 1
ATOM 862 C CA . LEU A 1 110 ? -1.888 7.490 1.791 1.00 94.06 110 LEU A CA 1
ATOM 863 C C . LEU A 1 110 ? -1.076 6.184 1.736 1.00 94.06 110 LEU A C 1
ATOM 865 O O . LEU A 1 110 ? -0.187 5.980 2.563 1.00 94.06 110 LEU A O 1
ATOM 869 N N . CYS A 1 111 ? -1.370 5.295 0.785 1.00 93.94 111 CYS A N 1
ATOM 870 C CA . CYS A 1 111 ? -0.680 4.015 0.662 1.00 93.94 111 CYS A CA 1
ATOM 871 C C . CYS A 1 111 ? 0.813 4.217 0.380 1.00 93.94 111 CYS A C 1
ATOM 873 O O . CYS A 1 111 ? 1.647 3.715 1.133 1.00 93.94 111 CYS A O 1
ATOM 875 N N . TRP A 1 112 ? 1.160 5.015 -0.631 1.00 93.00 112 TRP A N 1
ATOM 876 C CA . TRP A 1 112 ? 2.555 5.306 -0.953 1.00 93.00 112 TRP A CA 1
ATOM 877 C C . TRP A 1 112 ? 3.276 6.046 0.185 1.00 93.00 112 TRP A C 1
ATOM 879 O O . TRP A 1 112 ? 4.376 5.638 0.571 1.00 93.00 112 TRP A O 1
ATOM 889 N N . ARG A 1 113 ? 2.668 7.083 0.782 1.00 93.75 113 ARG A N 1
ATOM 890 C CA . ARG A 1 113 ? 3.310 7.869 1.855 1.00 93.75 113 ARG A CA 1
ATOM 891 C C . ARG A 1 113 ? 3.635 7.021 3.085 1.00 93.75 113 ARG A C 1
ATOM 893 O O . ARG A 1 113 ? 4.723 7.127 3.646 1.00 93.75 113 ARG A O 1
ATOM 900 N N . VAL A 1 114 ? 2.728 6.131 3.486 1.00 93.25 114 VAL A N 1
ATOM 901 C CA . VAL A 1 114 ? 2.935 5.289 4.675 1.00 93.25 114 VAL A CA 1
ATOM 902 C C . VAL A 1 114 ? 3.854 4.097 4.384 1.00 93.25 114 VAL A C 1
ATOM 904 O O . VAL A 1 114 ? 4.730 3.790 5.193 1.00 93.25 114 VAL A O 1
ATOM 907 N N . VAL A 1 115 ? 3.671 3.412 3.250 1.00 93.38 115 VAL A N 1
ATOM 908 C CA . VAL A 1 115 ? 4.412 2.177 2.927 1.00 93.38 115 VAL A CA 1
ATOM 909 C C . VAL A 1 115 ? 5.832 2.486 2.438 1.00 93.38 115 VAL A C 1
ATOM 911 O O . VAL A 1 115 ? 6.802 1.875 2.900 1.00 93.38 115 VAL A O 1
ATOM 914 N N . CYS A 1 116 ? 5.968 3.449 1.527 1.00 90.81 116 CYS A N 1
ATOM 915 C CA . CYS A 1 116 ? 7.231 3.763 0.859 1.00 90.81 116 CYS A CA 1
ATOM 916 C C . CYS A 1 116 ? 7.952 4.939 1.524 1.00 90.81 116 CYS A C 1
ATOM 918 O O . CYS A 1 116 ? 9.125 4.811 1.857 1.00 90.81 116 CYS A O 1
ATOM 920 N N . ALA A 1 117 ? 7.262 6.058 1.776 1.00 90.69 117 ALA A N 1
ATOM 921 C CA . ALA A 1 117 ? 7.893 7.245 2.370 1.00 90.69 117 ALA A CA 1
ATOM 922 C C . ALA A 1 117 ? 8.059 7.168 3.903 1.00 90.69 117 ALA A C 1
ATOM 924 O O . ALA A 1 117 ? 8.573 8.103 4.516 1.00 90.69 117 ALA A O 1
ATOM 925 N N . CYS A 1 118 ? 7.654 6.055 4.528 1.00 91.00 118 CYS A N 1
ATOM 926 C CA . CYS A 1 118 ? 7.709 5.829 5.976 1.00 91.00 118 CYS A CA 1
ATOM 927 C C . CYS A 1 118 ? 6.991 6.897 6.816 1.00 91.00 118 CYS A C 1
ATOM 929 O O . CYS A 1 118 ? 7.323 7.099 7.987 1.00 91.00 118 CYS A O 1
ATOM 931 N N . GLU A 1 119 ? 6.011 7.591 6.248 1.00 91.25 119 GLU A N 1
ATOM 932 C CA . GLU A 1 119 ? 5.340 8.669 6.953 1.00 91.25 119 GLU A CA 1
ATOM 933 C C . GLU A 1 119 ? 4.352 8.135 7.996 1.00 91.25 119 GLU A C 1
ATOM 935 O O . GLU A 1 119 ? 3.714 7.090 7.831 1.00 91.25 119 GLU A O 1
ATOM 940 N N . SER A 1 120 ? 4.213 8.860 9.107 1.00 91.31 120 SER A N 1
ATOM 941 C CA . SER A 1 120 ? 3.257 8.489 10.144 1.00 91.31 120 SER A CA 1
ATOM 942 C C . SER A 1 120 ? 1.822 8.764 9.683 1.00 91.31 120 SER A C 1
ATOM 944 O O . SER A 1 120 ? 1.537 9.826 9.128 1.00 91.31 120 SER A O 1
ATOM 946 N N . ILE A 1 121 ? 0.896 7.840 9.965 1.00 91.88 121 ILE A N 1
ATOM 947 C CA . ILE A 1 121 ? -0.528 7.994 9.610 1.00 91.88 121 ILE A CA 1
ATOM 948 C C . ILE A 1 121 ? -1.107 9.343 10.084 1.00 91.88 121 ILE A C 1
ATOM 950 O O . ILE A 1 121 ? -1.770 9.992 9.280 1.00 91.88 121 ILE A O 1
ATOM 954 N N . PRO A 1 122 ? -0.860 9.817 11.325 1.00 92.62 122 PRO A N 1
ATOM 955 C CA . PRO A 1 122 ? -1.382 11.112 11.767 1.00 92.62 122 PRO A CA 1
ATOM 956 C C . PRO A 1 122 ? -0.883 12.307 10.945 1.00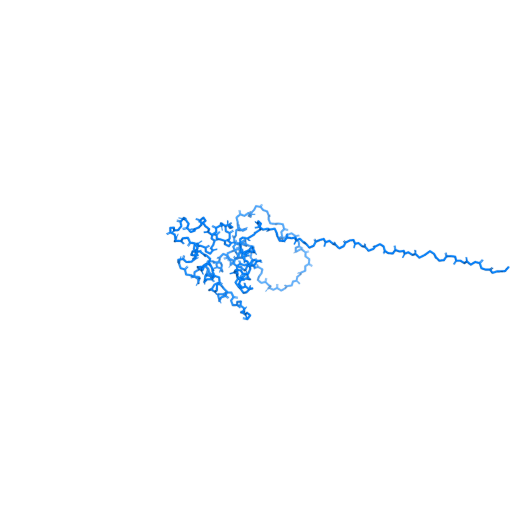 92.62 122 PRO A C 1
ATOM 958 O O . PRO A 1 122 ? -1.620 13.278 10.786 1.00 92.62 122 PRO A O 1
ATOM 961 N N . THR A 1 123 ? 0.350 12.254 10.427 1.00 93.38 123 THR A N 1
ATOM 962 C CA . THR A 1 123 ? 0.882 13.313 9.554 1.00 93.38 123 THR A CA 1
ATOM 963 C C . THR A 1 123 ? 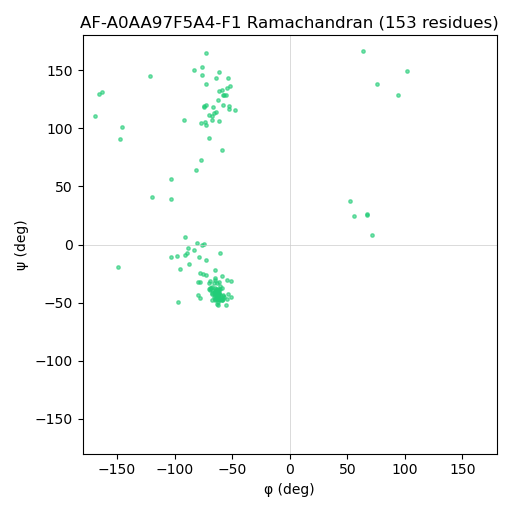0.130 13.327 8.229 1.00 93.38 123 THR A C 1
ATOM 965 O O . THR A 1 123 ? -0.392 14.363 7.830 1.00 93.38 123 THR A O 1
ATOM 968 N N . VAL A 1 124 ? -0.032 12.153 7.613 1.00 93.56 124 VAL A N 1
ATOM 969 C CA . VAL A 1 124 ? -0.764 12.003 6.349 1.00 93.56 124 VAL A CA 1
ATOM 970 C C . VAL A 1 124 ? -2.233 12.415 6.500 1.00 93.56 124 VAL A C 1
ATOM 972 O O . VAL A 1 124 ? -2.762 13.114 5.643 1.00 93.56 124 VAL A O 1
ATOM 975 N N . GLU A 1 125 ? -2.892 12.042 7.605 1.00 93.81 125 GLU A N 1
ATOM 976 C CA . GLU A 1 125 ? -4.270 12.464 7.903 1.00 93.81 125 GLU A CA 1
ATOM 977 C C . GLU A 1 125 ? -4.397 13.991 7.925 1.00 93.81 125 GLU A C 1
ATOM 979 O O . GLU A 1 125 ? -5.323 14.544 7.333 1.00 93.81 125 GLU A O 1
ATOM 984 N N . LYS A 1 126 ? -3.456 14.677 8.582 1.00 94.25 126 LYS A N 1
ATOM 985 C CA . LYS A 1 126 ? -3.447 16.138 8.667 1.00 94.25 126 LYS A CA 1
ATOM 986 C C . LYS A 1 126 ? -3.230 16.781 7.297 1.00 94.25 126 LYS A C 1
ATOM 988 O O . LYS A 1 126 ? -3.941 17.725 6.962 1.00 94.25 126 LYS A O 1
ATOM 993 N N . ASP A 1 127 ? -2.286 16.265 6.520 1.00 93.81 127 ASP A N 1
ATOM 994 C CA . ASP A 1 127 ? -1.931 16.819 5.213 1.00 93.81 127 ASP A CA 1
ATOM 995 C C . ASP A 1 127 ? -3.034 16.604 4.169 1.00 93.81 127 ASP A C 1
ATOM 997 O O . ASP A 1 127 ? -3.265 17.469 3.326 1.00 93.81 127 ASP A O 1
ATOM 1001 N N . LEU A 1 128 ? -3.761 15.486 4.260 1.00 90.75 128 LEU A N 1
ATOM 1002 C CA . LEU A 1 128 ? -4.920 15.185 3.415 1.00 90.75 128 LEU A CA 1
ATOM 1003 C C . LEU A 1 128 ? -6.228 15.826 3.909 1.00 90.75 128 LEU A C 1
ATOM 1005 O O . LEU A 1 128 ? -7.258 15.705 3.245 1.00 90.75 128 LEU A O 1
ATOM 1009 N N . GLY A 1 129 ? -6.220 16.491 5.069 1.00 93.06 129 GLY A N 1
ATOM 1010 C CA . GLY A 1 129 ? -7.421 17.078 5.672 1.00 93.06 129 GLY A CA 1
ATOM 1011 C C . GLY A 1 129 ? -8.447 16.039 6.139 1.00 93.06 129 GLY A C 1
ATOM 1012 O O . GLY A 1 129 ? -9.645 16.319 6.178 1.00 93.06 129 GLY A O 1
ATOM 1013 N N . TRP A 1 130 ? -8.003 14.824 6.464 1.00 92.75 130 TRP A N 1
ATOM 1014 C CA . TRP A 1 130 ? -8.868 13.735 6.908 1.00 92.75 130 TRP A CA 1
ATOM 1015 C C . TRP A 1 130 ? -9.180 13.825 8.406 1.00 92.75 130 TRP A C 1
ATOM 1017 O O . TRP A 1 130 ? -8.355 14.290 9.197 1.00 92.75 130 TRP A O 1
ATOM 1027 N N . PRO A 1 131 ? -10.359 13.338 8.840 1.00 93.69 131 PRO A N 1
ATOM 1028 C CA . PRO A 1 131 ? -10.657 13.240 10.258 1.00 93.69 131 PRO A CA 1
ATOM 1029 C C . PRO A 1 131 ? -9.706 12.249 10.936 1.00 93.69 131 PRO A C 1
ATOM 1031 O O . PRO A 1 131 ? -9.364 11.203 10.375 1.00 93.69 131 PRO A O 1
ATOM 1034 N N . ALA A 1 132 ? -9.317 12.568 12.171 1.00 91.56 132 ALA A N 1
ATOM 1035 C CA . ALA A 1 132 ? -8.382 11.757 12.943 1.00 91.56 132 ALA A CA 1
ATOM 1036 C C . ALA A 1 132 ? -8.834 10.289 13.037 1.00 91.56 132 ALA A C 1
ATOM 1038 O O . ALA A 1 132 ? -10.019 10.007 13.226 1.00 91.56 132 ALA A O 1
ATOM 1039 N N . ARG A 1 133 ? -7.868 9.361 12.996 1.00 90.38 133 ARG A N 1
ATOM 1040 C CA . ARG A 1 133 ? -8.064 7.895 13.085 1.00 90.38 133 ARG A CA 1
ATOM 1041 C C . ARG A 1 133 ? -8.701 7.241 11.851 1.00 90.38 133 ARG A C 1
ATOM 1043 O O . ARG A 1 133 ? -8.998 6.045 11.900 1.00 90.38 133 ARG A O 1
ATOM 1050 N N . SER A 1 134 ? -8.878 7.967 10.753 1.00 91.94 134 SER A N 1
ATOM 1051 C CA . SER A 1 134 ? -9.409 7.411 9.498 1.00 91.94 134 SER A CA 1
ATOM 1052 C C . SER A 1 134 ? -8.347 6.663 8.695 1.00 91.94 134 SER A C 1
ATOM 1054 O O . SER A 1 134 ? -8.636 5.654 8.051 1.00 91.94 134 SER A O 1
ATOM 1056 N N . GLY A 1 135 ? -7.094 7.105 8.771 1.00 92.31 135 GLY A N 1
ATOM 1057 C CA . GLY A 1 135 ? -6.011 6.643 7.915 1.00 92.31 135 GLY A CA 1
ATOM 1058 C C . GLY A 1 135 ? -5.696 5.161 8.089 1.00 92.31 135 GLY A C 1
ATOM 1059 O O . GLY A 1 135 ? -5.413 4.487 7.108 1.00 92.31 135 GLY A O 1
ATOM 1060 N N . LYS A 1 136 ? -5.850 4.594 9.296 1.00 93.44 136 LYS A N 1
ATOM 1061 C CA . LYS A 1 136 ? -5.672 3.143 9.502 1.00 93.44 136 LYS A CA 1
ATOM 1062 C C . LYS A 1 136 ? -6.707 2.324 8.727 1.00 93.44 136 LYS A C 1
ATOM 1064 O O . LYS A 1 136 ? -6.363 1.298 8.146 1.00 93.44 136 LYS A O 1
ATOM 1069 N N . LEU A 1 137 ? -7.974 2.743 8.741 1.00 94.81 137 LEU A N 1
ATOM 1070 C CA . LEU A 1 137 ? -9.034 2.038 8.020 1.00 94.81 137 LEU A CA 1
ATOM 1071 C C . LEU A 1 137 ? -8.765 2.080 6.516 1.00 94.81 137 LEU A C 1
ATOM 1073 O O . LEU A 1 137 ? -8.816 1.040 5.863 1.00 94.81 137 LEU A O 1
ATOM 1077 N N . VAL A 1 138 ? -8.430 3.266 6.009 1.00 94.62 138 VAL A N 1
ATOM 1078 C CA . VAL A 1 138 ? -8.138 3.475 4.591 1.00 94.62 138 VAL A CA 1
ATOM 1079 C C . VAL A 1 138 ? -6.890 2.706 4.160 1.00 94.62 138 VAL A C 1
ATOM 1081 O O . VAL A 1 138 ? -6.919 2.063 3.117 1.00 94.62 138 VAL A O 1
ATOM 1084 N N . LEU A 1 139 ? -5.838 2.676 4.986 1.00 94.94 139 LEU A N 1
ATOM 1085 C CA . LEU A 1 139 ? -4.626 1.902 4.711 1.00 94.94 139 LEU A CA 1
ATOM 1086 C C . LEU A 1 139 ? -4.930 0.414 4.533 1.00 94.94 139 LEU A C 1
ATOM 1088 O O . LEU A 1 139 ? -4.424 -0.202 3.604 1.00 94.94 139 LEU A O 1
ATOM 1092 N N . ARG A 1 140 ? -5.775 -0.167 5.395 1.00 95.62 140 ARG A N 1
ATOM 1093 C CA . ARG A 1 140 ? -6.177 -1.578 5.268 1.00 95.62 140 ARG A CA 1
ATOM 1094 C C . ARG A 1 140 ? -6.911 -1.837 3.958 1.00 95.62 140 ARG A C 1
ATOM 1096 O O . ARG A 1 140 ? -6.549 -2.762 3.247 1.00 95.62 140 ARG A O 1
ATOM 1103 N N . MET A 1 141 ? -7.875 -0.982 3.610 1.00 95.69 141 MET A N 1
ATOM 1104 C CA . MET A 1 141 ? -8.603 -1.092 2.339 1.00 95.69 141 MET A CA 1
ATOM 1105 C C . MET A 1 141 ? -7.672 -0.953 1.128 1.00 95.69 141 MET A C 1
ATOM 1107 O O . MET A 1 141 ? -7.842 -1.662 0.139 1.00 95.69 141 MET A O 1
ATOM 1111 N N . ALA A 1 142 ? -6.687 -0.055 1.204 1.00 95.69 142 ALA A N 1
ATOM 1112 C CA . ALA A 1 142 ? -5.672 0.103 0.171 1.00 95.69 142 ALA A CA 1
ATOM 1113 C C . ALA A 1 142 ? -4.838 -1.178 0.026 1.00 95.69 142 ALA A C 1
ATOM 1115 O O . ALA A 1 142 ? -4.709 -1.704 -1.076 1.00 95.69 142 ALA A O 1
ATOM 1116 N N . LEU A 1 143 ? -4.334 -1.716 1.141 1.00 95.38 143 LEU A N 1
ATOM 1117 C CA . LEU A 1 143 ? -3.514 -2.927 1.162 1.00 95.38 143 LEU A CA 1
ATOM 1118 C C . LEU A 1 143 ? -4.284 -4.176 0.726 1.00 95.38 143 LEU A C 1
ATOM 1120 O O . LEU A 1 143 ? -3.691 -5.035 0.088 1.00 95.38 143 LEU A O 1
ATOM 1124 N N . ASP A 1 144 ? -5.586 -4.272 1.002 1.00 95.44 144 ASP A N 1
ATOM 1125 C CA . ASP A 1 144 ? -6.419 -5.373 0.502 1.00 95.44 144 ASP A CA 1
ATOM 1126 C C . ASP A 1 144 ? -6.500 -5.360 -1.032 1.00 95.44 144 ASP A C 1
ATOM 1128 O O . ASP A 1 144 ? -6.308 -6.395 -1.667 1.00 95.44 144 ASP A O 1
ATOM 1132 N N . ARG A 1 145 ? -6.684 -4.183 -1.643 1.00 95.56 145 ARG A N 1
ATOM 1133 C CA . ARG A 1 145 ? -6.698 -4.041 -3.111 1.00 95.56 145 ARG A CA 1
ATOM 1134 C C . ARG A 1 145 ? -5.328 -4.268 -3.738 1.00 95.56 145 ARG A C 1
ATOM 1136 O O . ARG A 1 145 ? -5.224 -4.870 -4.803 1.00 95.56 145 ARG A O 1
ATOM 1143 N N . VAL A 1 146 ? -4.269 -3.812 -3.075 1.00 95.25 146 VAL A N 1
ATOM 1144 C CA . VAL A 1 146 ? -2.891 -4.098 -3.497 1.00 95.25 146 VAL A CA 1
ATOM 1145 C C . VAL A 1 146 ? -2.608 -5.602 -3.397 1.00 95.25 146 VAL A C 1
ATOM 1147 O O . VAL A 1 146 ? -2.006 -6.173 -4.303 1.00 95.25 146 VAL A O 1
ATOM 1150 N N . ALA A 1 147 ? -3.099 -6.276 -2.354 1.00 96.00 147 ALA A N 1
ATOM 1151 C CA . ALA A 1 147 ? -2.997 -7.726 -2.223 1.00 96.00 147 ALA A CA 1
ATOM 1152 C C . ALA A 1 147 ? -3.737 -8.458 -3.352 1.00 96.00 147 ALA A C 1
ATOM 1154 O O . ALA A 1 147 ? -3.225 -9.456 -3.859 1.00 96.00 147 ALA A O 1
ATOM 1155 N N . ASP A 1 148 ? -4.904 -7.959 -3.773 1.00 95.38 148 ASP A N 1
ATOM 1156 C CA . ASP A 1 148 ? -5.633 -8.489 -4.930 1.00 95.38 148 ASP A CA 1
ATOM 1157 C C . ASP A 1 148 ? -4.815 -8.338 -6.223 1.00 95.38 148 ASP A C 1
ATOM 1159 O O . ASP A 1 148 ? -4.697 -9.292 -6.995 1.00 95.38 148 ASP A O 1
ATOM 1163 N N . TYR A 1 149 ? -4.185 -7.176 -6.432 1.00 95.31 149 TYR A N 1
ATOM 1164 C CA . TYR A 1 149 ? -3.319 -6.925 -7.588 1.00 95.31 149 TYR A CA 1
ATOM 1165 C C . TYR A 1 149 ? -2.111 -7.876 -7.633 1.00 95.31 149 TYR A C 1
ATOM 1167 O O . TYR A 1 149 ? -1.861 -8.517 -8.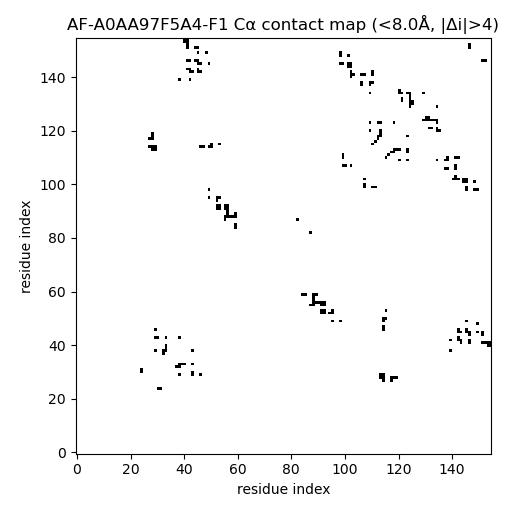656 1.00 95.31 149 TYR A O 1
ATOM 1175 N N . TYR A 1 150 ? -1.405 -8.042 -6.510 1.00 94.75 150 TYR A N 1
ATOM 1176 C CA . TYR A 1 150 ? -0.283 -8.983 -6.400 1.00 94.75 150 TYR A CA 1
ATOM 1177 C C . TYR A 1 150 ? -0.719 -10.450 -6.286 1.00 94.75 150 TYR A C 1
ATOM 1179 O O . TYR A 1 150 ? 0.132 -11.339 -6.223 1.00 94.75 150 TYR A O 1
ATOM 1187 N N . ARG A 1 151 ? -2.032 -10.723 -6.280 1.00 94.69 151 ARG A N 1
ATOM 1188 C CA . ARG A 1 151 ? -2.625 -12.061 -6.121 1.00 94.69 151 ARG A CA 1
ATOM 1189 C C . ARG A 1 151 ? -2.100 -12.792 -4.884 1.00 94.69 151 ARG A C 1
ATOM 1191 O O . ARG A 1 151 ? -1.889 -14.004 -4.904 1.00 94.69 151 ARG A O 1
ATOM 1198 N N . ILE A 1 152 ? -1.886 -12.047 -3.804 1.00 93.44 152 ILE A N 1
ATOM 1199 C CA . ILE A 1 152 ? -1.433 -12.600 -2.532 1.00 93.44 152 ILE A CA 1
ATOM 1200 C C . ILE A 1 152 ? -2.621 -13.309 -1.889 1.00 93.44 152 ILE A C 1
ATOM 1202 O O . ILE A 1 152 ? -3.662 -12.696 -1.610 1.00 93.44 152 ILE A O 1
ATOM 1206 N N . ALA A 1 153 ? -2.460 -14.618 -1.687 1.00 87.44 153 ALA A N 1
ATOM 1207 C CA . ALA A 1 153 ? -3.464 -15.453 -1.050 1.00 87.44 153 ALA A CA 1
ATOM 1208 C C . ALA A 1 153 ? -3.764 -14.930 0.362 1.00 87.44 153 ALA A C 1
ATOM 1210 O O . ALA A 1 153 ? -2.854 -14.592 1.120 1.00 87.44 153 ALA A O 1
ATOM 1211 N N . GLY A 1 154 ? -5.052 -14.825 0.686 1.00 76.38 154 GLY A N 1
ATOM 1212 C CA . GLY A 1 154 ? -5.486 -14.608 2.060 1.00 76.38 154 GLY A CA 1
ATOM 1213 C C . GLY A 1 154 ? -5.388 -15.895 2.869 1.00 76.38 154 GLY A C 1
ATOM 1214 O O . GLY A 1 154 ? -5.468 -16.984 2.301 1.00 76.38 154 GLY A O 1
ATOM 1215 N N . GLU A 1 155 ? -5.194 -15.742 4.177 1.00 57.59 155 GLU A N 1
ATOM 1216 C CA . GLU A 1 155 ? -5.421 -16.814 5.154 1.00 57.59 155 GLU A CA 1
ATOM 1217 C C . GLU A 1 155 ? -6.919 -17.084 5.337 1.00 57.59 155 GLU A C 1
ATOM 1219 O O . GLU A 1 155 ? -7.707 -16.109 5.258 1.00 57.59 155 GLU A O 1
#

Foldseek 3Di:
DDDDDDDDDPDDDDDPDDPDPDPDCQPAVLVVCVVVVLAAPLLSVLLVLLQVLVVLLVVLPPPPDDPPVVPPPDDDDDPPVPDDSNSSSVVSVVLNVVLLVQLPDVLSVLSCCRSHVVDDQVVVCVVSVHDPPVSSVSNRSSSVSSSVSVVPDDD

pLDDT: mean 77.2, std 19.92, range [35.09, 96.0]

InterPro domains:
  IPR045599 Domain of unknown function DUF6456 [PF20057] (23-151)